Protein AF-A0A964VMB7-F1 (afdb_monomer)

Secondary structure (DSSP, 8-state):
--EEEEEETTEEEEE-SSEEEEEEEEEETTEEEEEEEEEEETT--GGGGG-GGGEEEEEEHHHHHHHHHHTGGGS-HHHHHHHHHHH-SSHHHHHHHHHHHHHHHTTPPPTT---

Radius of gyration: 13.5 Å; Cα contacts (8 Å, |Δi|>4): 182; chains: 1; bounding box: 32×28×37 Å

Sequence (115 aa):
MATVKRQTPHQSIISFSDFDIRLFVKYQNGLANKIRVWKLHKDSSFLQMFNTKNLIWAIYNQDAKYLHGWFFKEGDFSQVLTKKIANCSSFEELQQQLIELENIIRGELPNNLEV

Solvent-accessible surface area (backbone atoms only — not comparable to full-atom values): 6445 Å² total; per-residue (Å²): 120,36,43,77,79,41,79,52,87,42,40,36,34,34,37,50,99,76,33,27,38,40,40,36,39,42,69,55,95,91,34,39,31,34,37,40,34,30,54,38,57,63,89,58,59,77,72,59,71,74,41,67,89,26,53,78,47,71,44,51,49,68,53,22,33,51,51,40,60,74,40,52,87,77,46,61,56,55,58,46,53,49,50,59,56,35,70,28,79,47,71,66,51,40,51,52,53,53,49,43,54,50,36,45,64,74,69,43,81,56,94,79,68,86,128

Structure (mmCIF, N/CA/C/O backbone):
data_AF-A0A964VMB7-F1
#
_entry.id   AF-A0A964VMB7-F1
#
loop_
_atom_site.group_PDB
_atom_site.id
_atom_site.type_symbol
_atom_site.label_atom_id
_atom_site.label_alt_id
_atom_site.label_comp_id
_atom_site.label_asym_id
_atom_site.label_entity_id
_atom_site.label_seq_id
_atom_site.pdbx_PDB_ins_code
_atom_site.Cartn_x
_atom_site.Cartn_y
_atom_site.Cartn_z
_atom_site.occupancy
_atom_site.B_iso_or_equiv
_atom_site.auth_seq_id
_atom_site.auth_comp_id
_atom_site.auth_asym_id
_atom_site.auth_atom_id
_atom_site.pdbx_PDB_model_num
ATOM 1 N N . MET A 1 1 ? 10.240 11.819 -8.473 1.00 72.31 1 MET A N 1
ATOM 2 C CA . MET A 1 1 ? 8.952 11.981 -7.771 1.00 72.31 1 MET A CA 1
ATOM 3 C C . MET A 1 1 ? 7.918 11.119 -8.473 1.00 72.31 1 MET A C 1
ATOM 5 O O . MET A 1 1 ? 7.840 11.191 -9.699 1.00 72.31 1 MET A O 1
ATOM 9 N N . ALA A 1 2 ? 7.215 10.251 -7.746 1.00 88.25 2 ALA A N 1
ATOM 10 C CA . ALA A 1 2 ? 6.220 9.371 -8.350 1.00 88.25 2 ALA A CA 1
ATOM 11 C C . ALA A 1 2 ? 4.954 10.151 -8.743 1.00 88.25 2 ALA A C 1
ATOM 13 O O . ALA A 1 2 ? 4.660 11.213 -8.199 1.00 88.25 2 ALA A O 1
ATOM 14 N N . THR A 1 3 ? 4.193 9.637 -9.709 1.00 92.44 3 THR A N 1
ATOM 15 C CA . THR A 1 3 ? 2.936 10.252 -10.165 1.00 92.44 3 THR A CA 1
ATOM 16 C C . THR A 1 3 ? 1.763 9.319 -9.908 1.00 92.44 3 THR A C 1
ATOM 18 O O . THR A 1 3 ? 1.789 8.151 -10.295 1.00 92.44 3 THR A O 1
ATOM 21 N N . VAL A 1 4 ? 0.694 9.827 -9.297 1.00 94.00 4 VAL A N 1
ATOM 22 C CA . VAL A 1 4 ? -0.548 9.065 -9.117 1.00 94.00 4 VAL A CA 1
ATOM 23 C C . VAL A 1 4 ? -1.314 9.051 -10.444 1.00 94.00 4 VAL A C 1
ATOM 25 O O . VAL A 1 4 ? -1.922 10.043 -10.830 1.00 94.00 4 VAL A O 1
ATOM 28 N N . LYS A 1 5 ? -1.277 7.922 -11.162 1.00 90.31 5 LYS A N 1
ATOM 29 C CA . LYS A 1 5 ? -1.974 7.732 -12.451 1.00 90.31 5 LYS A CA 1
ATOM 30 C C . LYS A 1 5 ? -3.483 7.565 -12.271 1.00 90.31 5 LYS A C 1
ATOM 32 O O . LYS A 1 5 ? -4.267 7.963 -13.127 1.00 90.31 5 LYS A O 1
ATOM 37 N N . ARG A 1 6 ? -3.894 6.899 -11.191 1.00 87.56 6 ARG A N 1
ATOM 38 C CA . ARG A 1 6 ? -5.301 6.623 -10.886 1.00 87.56 6 ARG A CA 1
ATOM 39 C C . ARG A 1 6 ? -5.491 6.532 -9.388 1.00 87.56 6 ARG A C 1
ATOM 41 O O . ARG A 1 6 ? -4.694 5.882 -8.719 1.00 87.56 6 ARG A O 1
ATOM 48 N N . GLN A 1 7 ? -6.592 7.092 -8.909 1.00 90.44 7 GLN A N 1
ATOM 49 C CA . GLN A 1 7 ? -7.007 6.987 -7.523 1.00 90.44 7 GLN A CA 1
ATOM 50 C C . GLN A 1 7 ? -8.518 6.784 -7.448 1.00 90.44 7 GLN A C 1
ATOM 52 O O . GLN A 1 7 ? -9.295 7.498 -8.076 1.00 90.44 7 GLN A O 1
ATOM 57 N N . THR A 1 8 ? -8.918 5.769 -6.700 1.00 89.31 8 THR A N 1
ATOM 58 C CA . THR A 1 8 ? -10.301 5.441 -6.350 1.00 89.31 8 THR A CA 1
ATOM 59 C C . THR A 1 8 ? -10.334 5.116 -4.856 1.00 89.31 8 THR A C 1
ATOM 61 O O . THR A 1 8 ? -9.274 4.841 -4.292 1.00 89.31 8 THR A O 1
ATOM 64 N N . PRO A 1 9 ? -11.511 5.053 -4.212 1.00 85.75 9 PRO A N 1
ATOM 65 C CA . PRO A 1 9 ? -11.594 4.723 -2.787 1.00 85.75 9 PRO A CA 1
ATOM 66 C C . PRO A 1 9 ? -10.965 3.376 -2.398 1.00 85.75 9 PRO A C 1
ATOM 68 O O . PRO A 1 9 ? -10.660 3.152 -1.235 1.00 85.75 9 PRO A O 1
ATOM 71 N N . HIS A 1 10 ? -10.790 2.450 -3.348 1.00 90.19 10 HIS A N 1
ATOM 72 C CA . HIS A 1 10 ? -10.290 1.098 -3.072 1.00 90.19 10 HIS A CA 1
ATOM 73 C C . HIS A 1 10 ? -8.976 0.766 -3.762 1.00 90.19 10 HIS A C 1
ATOM 75 O O . HIS A 1 10 ? -8.402 -0.291 -3.510 1.00 90.19 10 HIS A O 1
ATOM 81 N N . GLN A 1 11 ? -8.515 1.613 -4.674 1.00 93.50 11 GLN A N 1
ATOM 82 C CA . GLN A 1 11 ? -7.376 1.297 -5.517 1.00 93.50 11 GLN A CA 1
ATOM 83 C C . GLN A 1 11 ? -6.659 2.557 -5.968 1.00 93.50 11 GLN A C 1
ATOM 85 O O . GLN A 1 11 ? -7.298 3.485 -6.470 1.00 93.50 11 GLN A O 1
ATOM 90 N N . SER A 1 12 ? -5.331 2.494 -5.939 1.00 94.75 12 SER A N 1
ATOM 91 C CA . SER A 1 12 ? -4.459 3.499 -6.534 1.00 94.75 12 SER A CA 1
ATOM 92 C C . SER A 1 12 ? -3.394 2.864 -7.422 1.00 94.75 12 SER A C 1
ATOM 94 O O . SER A 1 12 ? -2.927 1.751 -7.168 1.00 94.75 12 SER A O 1
ATOM 96 N N . ILE A 1 13 ? -3.021 3.580 -8.481 1.00 94.69 13 ILE A N 1
ATOM 97 C CA . ILE A 1 13 ? -1.891 3.259 -9.356 1.00 94.69 13 ILE A CA 1
ATOM 98 C C . ILE A 1 13 ? -0.908 4.420 -9.266 1.00 94.69 13 ILE A C 1
ATOM 100 O O . ILE A 1 13 ? -1.251 5.552 -9.610 1.00 94.69 13 ILE A O 1
ATOM 104 N N . ILE A 1 14 ? 0.302 4.127 -8.810 1.00 95.19 14 ILE A N 1
ATOM 105 C CA . ILE A 1 14 ? 1.360 5.097 -8.538 1.00 95.19 14 ILE A CA 1
ATOM 106 C C . ILE A 1 14 ? 2.544 4.723 -9.420 1.00 95.19 14 ILE A C 1
ATOM 108 O O . ILE A 1 14 ? 3.012 3.591 -9.374 1.00 95.19 14 ILE A O 1
ATOM 112 N N . SER A 1 15 ? 2.998 5.644 -10.259 1.00 94.19 15 SER A N 1
ATOM 113 C CA 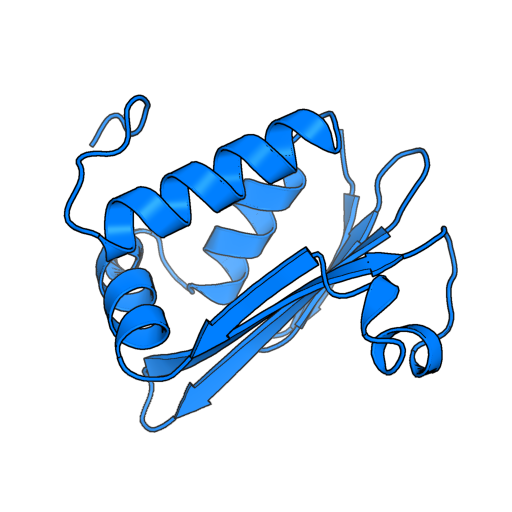. SER A 1 15 ? 4.027 5.383 -11.260 1.00 94.19 15 SER A CA 1
ATOM 114 C C . SER A 1 15 ? 5.354 5.999 -10.855 1.00 94.19 15 SER A C 1
ATOM 116 O O . SER A 1 15 ? 5.431 7.204 -10.616 1.00 94.19 15 SER A O 1
ATOM 118 N N . PHE A 1 16 ? 6.383 5.163 -10.797 1.00 93.25 16 PHE A N 1
ATOM 119 C CA . PHE A 1 16 ? 7.777 5.543 -10.601 1.00 93.25 16 PHE A CA 1
ATOM 120 C C . PHE A 1 16 ? 8.492 5.572 -11.961 1.00 93.25 16 PHE A C 1
ATOM 122 O O . PHE A 1 16 ? 7.899 5.309 -13.012 1.00 93.25 16 PHE A O 1
ATOM 129 N N . SER A 1 17 ? 9.773 5.936 -11.985 1.00 90.50 17 SER A N 1
ATOM 130 C CA . SER A 1 17 ? 10.564 5.994 -13.223 1.00 90.50 17 SER A CA 1
ATOM 131 C C . SER A 1 17 ? 10.762 4.621 -13.876 1.00 90.50 17 SER A C 1
ATOM 133 O O . SER A 1 17 ? 10.838 4.547 -15.102 1.00 90.50 17 SER A O 1
ATOM 135 N N . ASP A 1 18 ? 10.770 3.544 -13.099 1.00 90.75 18 ASP A N 1
ATOM 136 C CA . ASP A 1 18 ? 11.163 2.189 -13.503 1.00 90.75 18 ASP A CA 1
ATOM 137 C C . ASP A 1 18 ? 10.119 1.103 -13.166 1.00 90.75 18 ASP A C 1
ATOM 139 O O . ASP A 1 18 ? 10.123 0.028 -13.769 1.00 90.75 18 ASP A O 1
ATOM 143 N N . PHE A 1 19 ? 9.174 1.379 -12.266 1.00 92.62 19 PHE A N 1
ATOM 144 C CA . PHE A 1 19 ? 8.076 0.470 -11.918 1.00 92.62 19 PHE A CA 1
ATOM 145 C C . PHE A 1 19 ? 6.771 1.217 -11.633 1.00 92.62 19 PHE A C 1
ATOM 147 O O . PHE A 1 19 ? 6.744 2.431 -11.458 1.00 92.62 19 PHE A O 1
ATOM 154 N N . ASP A 1 20 ? 5.679 0.463 -11.553 1.00 94.06 20 ASP A N 1
ATOM 155 C CA . ASP A 1 20 ? 4.396 0.938 -11.053 1.00 94.06 20 ASP A CA 1
ATOM 156 C C . ASP A 1 20 ? 4.064 0.213 -9.740 1.00 94.06 20 ASP A C 1
ATOM 158 O O . ASP A 1 20 ? 4.274 -0.995 -9.598 1.00 94.06 20 ASP A O 1
ATOM 162 N N . ILE A 1 21 ? 3.502 0.948 -8.786 1.00 95.69 21 ILE A N 1
ATOM 163 C CA . ILE A 1 21 ? 2.906 0.411 -7.569 1.00 95.69 21 ILE A CA 1
ATOM 164 C C . ILE A 1 21 ? 1.396 0.406 -7.717 1.00 95.69 21 ILE A C 1
ATOM 166 O O . ILE A 1 21 ? 0.772 1.402 -8.091 1.00 95.69 21 ILE A O 1
ATOM 170 N N . ARG A 1 22 ? 0.790 -0.728 -7.380 1.00 95.00 22 ARG A N 1
ATOM 171 C CA . ARG A 1 22 ? -0.659 -0.826 -7.227 1.00 95.00 22 ARG A CA 1
ATOM 172 C C . ARG A 1 22 ? -0.983 -1.018 -5.764 1.00 95.00 22 ARG A C 1
ATOM 174 O O . ARG A 1 22 ? -0.552 -1.997 -5.169 1.00 95.00 22 ARG A O 1
ATOM 181 N N . LEU A 1 23 ? -1.755 -0.094 -5.214 1.00 95.69 23 LEU A N 1
ATOM 182 C CA . LEU A 1 23 ? -2.305 -0.172 -3.869 1.00 95.69 23 LEU A CA 1
ATOM 183 C C . LEU A 1 23 ? -3.769 -0.586 -3.976 1.00 95.69 23 LEU A C 1
ATOM 185 O O . LEU A 1 23 ? -4.506 -0.044 -4.798 1.00 95.69 23 LEU A O 1
ATOM 189 N N . PHE A 1 24 ? -4.194 -1.520 -3.135 1.00 95.31 24 PHE A N 1
ATOM 190 C CA . PHE A 1 24 ? -5.592 -1.893 -2.973 1.00 95.31 24 PHE A CA 1
ATOM 191 C C . PHE A 1 24 ? -5.975 -1.866 -1.498 1.00 95.31 24 PHE A C 1
ATOM 193 O O . PHE A 1 24 ? -5.296 -2.485 -0.680 1.00 95.31 24 PHE A O 1
ATOM 200 N N . VAL A 1 25 ? -7.085 -1.203 -1.180 1.00 95.69 25 VAL A N 1
ATOM 201 C CA . VAL A 1 25 ? -7.661 -1.110 0.164 1.00 95.69 25 VAL A CA 1
ATOM 202 C C . VAL A 1 25 ? -9.117 -1.564 0.100 1.00 95.69 25 VAL A C 1
ATOM 204 O O . VAL A 1 25 ? -9.964 -0.927 -0.523 1.00 95.69 25 VAL A O 1
ATOM 207 N N . LYS A 1 26 ? -9.427 -2.683 0.754 1.00 95.56 26 LYS A N 1
ATOM 208 C CA . LYS A 1 26 ? -10.799 -3.170 0.913 1.00 95.56 26 LYS A CA 1
ATOM 209 C C . LYS A 1 26 ? -11.344 -2.735 2.259 1.00 95.56 26 LYS A C 1
ATOM 211 O O . LYS A 1 26 ? -10.711 -2.988 3.285 1.00 95.56 26 LYS A O 1
ATOM 216 N N . TYR A 1 27 ? -12.563 -2.216 2.248 1.00 93.81 27 TYR A N 1
ATOM 217 C CA . TYR A 1 27 ? -13.290 -1.843 3.451 1.00 93.81 27 TYR A CA 1
ATOM 218 C C . TYR A 1 27 ? -14.361 -2.884 3.786 1.00 93.81 27 TYR A C 1
ATOM 220 O O . TYR A 1 27 ? -14.937 -3.520 2.901 1.00 93.81 27 TYR A O 1
ATOM 228 N N . GLN A 1 28 ? -14.620 -3.060 5.075 1.00 93.50 28 GLN A N 1
ATOM 229 C CA . GLN A 1 28 ? -15.725 -3.833 5.624 1.00 93.50 28 GLN A CA 1
ATOM 230 C C . GLN A 1 28 ? -16.263 -3.075 6.839 1.00 93.50 28 GLN A C 1
ATOM 232 O O . GLN A 1 28 ? -15.503 -2.761 7.753 1.00 93.50 28 GLN A O 1
ATOM 237 N N . ASN A 1 29 ? -17.565 -2.780 6.847 1.00 91.31 29 ASN A N 1
ATOM 238 C CA . ASN A 1 29 ? -18.226 -1.994 7.898 1.00 91.31 29 ASN A CA 1
ATOM 239 C C . ASN A 1 29 ? -17.538 -0.636 8.152 1.00 91.31 29 ASN A C 1
ATOM 241 O O . ASN A 1 29 ? -17.305 -0.257 9.294 1.00 91.31 29 ASN A O 1
ATOM 245 N N . GLY A 1 30 ? -17.144 0.063 7.081 1.00 89.31 30 GLY A N 1
ATOM 246 C CA . GLY A 1 30 ? -16.492 1.377 7.165 1.00 89.31 30 GLY A CA 1
ATOM 247 C C . GLY A 1 30 ? -15.012 1.360 7.567 1.00 89.31 30 GLY A C 1
ATOM 248 O O . GLY A 1 30 ? -14.365 2.398 7.508 1.00 89.31 30 GLY A O 1
ATOM 249 N N . LEU A 1 31 ? -14.438 0.203 7.911 1.00 92.56 31 LEU A N 1
ATOM 250 C CA . LEU A 1 31 ? -13.022 0.076 8.267 1.00 92.56 31 LEU A CA 1
ATOM 251 C C . LEU A 1 31 ? -12.244 -0.716 7.217 1.00 92.56 31 LEU A C 1
ATOM 253 O O . LEU A 1 31 ? -12.773 -1.670 6.647 1.00 92.56 31 LEU A O 1
ATOM 257 N N . ALA A 1 32 ? -10.977 -0.369 6.981 1.00 93.94 32 ALA A N 1
ATOM 258 C CA . ALA A 1 32 ? -10.105 -1.188 6.153 1.00 93.94 32 ALA A CA 1
ATOM 259 C C . ALA A 1 32 ? -9.958 -2.584 6.774 1.00 93.94 32 ALA A C 1
ATOM 261 O O . ALA A 1 32 ? -9.645 -2.731 7.950 1.00 93.94 32 ALA A O 1
ATOM 262 N N . ASN A 1 33 ? -10.205 -3.616 5.976 1.00 96.25 33 ASN A N 1
ATOM 263 C CA . ASN A 1 33 ? -10.031 -5.015 6.361 1.00 96.25 33 ASN A CA 1
ATOM 264 C C . ASN A 1 33 ? -8.860 -5.653 5.604 1.00 96.25 33 ASN A C 1
ATOM 266 O O . ASN A 1 33 ? -8.260 -6.606 6.080 1.00 96.25 33 ASN A O 1
ATOM 270 N N . LYS A 1 34 ? -8.510 -5.161 4.417 1.00 97.06 34 LYS A N 1
ATOM 271 C CA . LYS A 1 34 ? -7.450 -5.76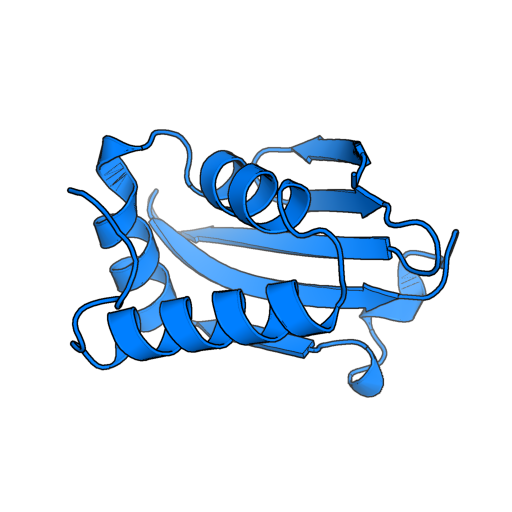7 3.609 1.00 97.06 34 LYS A CA 1
ATOM 272 C C . LYS A 1 34 ? -6.705 -4.687 2.857 1.00 97.06 34 LYS A C 1
ATOM 274 O O . LYS A 1 34 ? -7.331 -3.905 2.147 1.00 97.06 34 LYS A O 1
ATOM 279 N N . ILE A 1 35 ? -5.385 -4.703 2.969 1.00 96.62 35 ILE A N 1
ATOM 280 C CA . ILE A 1 35 ? -4.493 -3.826 2.219 1.00 96.62 35 ILE A CA 1
ATOM 281 C C . ILE A 1 35 ? -3.509 -4.697 1.464 1.00 96.62 35 ILE A C 1
ATOM 283 O O . ILE A 1 35 ? -3.014 -5.688 1.999 1.00 96.62 35 ILE A O 1
ATOM 287 N N . ARG A 1 36 ? -3.265 -4.371 0.200 1.00 96.44 36 ARG A N 1
ATOM 288 C CA . ARG A 1 36 ? -2.315 -5.092 -0.644 1.00 96.44 36 ARG A CA 1
ATOM 289 C C . ARG A 1 36 ? -1.562 -4.110 -1.522 1.00 96.44 36 ARG A C 1
ATOM 291 O O . ARG A 1 36 ? -2.172 -3.213 -2.104 1.00 96.44 36 ARG A O 1
ATOM 298 N N . VAL A 1 37 ? -0.259 -4.318 -1.634 1.00 96.69 37 VAL A N 1
ATOM 299 C CA . VAL A 1 37 ? 0.646 -3.506 -2.439 1.00 96.69 37 VAL A CA 1
ATOM 300 C C . VAL A 1 37 ? 1.429 -4.426 -3.363 1.00 96.69 37 VAL A C 1
ATOM 302 O O . VAL A 1 37 ? 2.026 -5.412 -2.926 1.00 96.69 37 VAL A O 1
ATOM 305 N N . TRP A 1 38 ? 1.419 -4.104 -4.651 1.00 96.12 38 TRP A N 1
ATOM 306 C CA . TRP A 1 38 ? 2.176 -4.823 -5.668 1.00 96.12 38 TRP A CA 1
ATOM 307 C C . TRP A 1 38 ? 3.180 -3.903 -6.339 1.00 96.12 38 TRP A C 1
ATOM 309 O O . TRP A 1 38 ? 2.834 -2.766 -6.660 1.00 96.12 38 TRP A O 1
ATOM 319 N N . LYS A 1 39 ? 4.365 -4.440 -6.635 1.00 95.50 39 LYS A N 1
ATOM 320 C CA . LYS A 1 39 ? 5.335 -3.850 -7.558 1.00 95.50 39 LYS A CA 1
ATOM 321 C C . LYS A 1 39 ? 5.202 -4.526 -8.910 1.00 95.50 39 LYS A C 1
ATOM 323 O O . LYS A 1 39 ? 5.288 -5.745 -9.012 1.00 95.50 39 LYS A O 1
ATOM 328 N N . LEU A 1 40 ? 4.993 -3.731 -9.946 1.00 93.56 40 LEU A N 1
ATOM 329 C CA . LEU A 1 40 ? 4.841 -4.199 -11.315 1.00 93.56 40 LEU A CA 1
ATOM 330 C C . LEU A 1 40 ? 5.814 -3.463 -12.226 1.00 93.56 40 LEU A C 1
ATOM 332 O O . LEU A 1 40 ? 6.194 -2.328 -11.952 1.00 93.56 40 LEU A O 1
ATOM 336 N N . HIS A 1 41 ? 6.179 -4.083 -13.345 1.00 89.88 41 HIS A N 1
ATOM 337 C CA . HIS A 1 41 ? 6.852 -3.349 -14.411 1.00 89.88 41 HIS A CA 1
ATOM 338 C C . HIS A 1 41 ? 5.940 -2.237 -14.939 1.00 89.88 41 HIS A C 1
ATOM 340 O O . HIS A 1 41 ? 4.709 -2.320 -14.822 1.00 89.88 41 HIS A O 1
ATOM 346 N N . LYS A 1 42 ? 6.531 -1.208 -15.545 1.00 83.81 42 LYS A N 1
ATOM 347 C CA . LYS A 1 42 ? 5.746 -0.171 -16.213 1.00 83.81 42 LYS A CA 1
ATOM 348 C C . LYS A 1 42 ? 4.762 -0.772 -17.208 1.00 83.81 42 LYS A C 1
ATOM 350 O O . LYS A 1 42 ? 5.067 -1.749 -17.887 1.00 83.81 42 LYS A O 1
ATOM 355 N N . ASP A 1 43 ? 3.564 -0.196 -17.221 1.00 74.81 43 ASP A N 1
ATOM 356 C CA . ASP A 1 43 ? 2.488 -0.530 -18.158 1.00 74.81 43 ASP A CA 1
ATOM 357 C C . ASP A 1 43 ? 2.044 -2.002 -18.105 1.00 74.81 43 ASP A C 1
ATOM 359 O O . ASP A 1 43 ? 1.383 -2.522 -19.005 1.00 74.81 43 ASP A O 1
ATOM 363 N N . SER A 1 44 ? 2.348 -2.677 -16.993 1.00 79.31 44 SER A N 1
ATOM 364 C CA . SER A 1 44 ? 1.887 -4.036 -16.737 1.00 79.31 44 SER A CA 1
ATOM 365 C C . SER A 1 44 ? 0.366 -4.099 -16.728 1.00 79.31 44 SER A C 1
ATOM 367 O O . SER A 1 44 ? -0.318 -3.272 -16.112 1.00 79.31 44 SER A O 1
ATOM 369 N N . SER A 1 45 ? -0.176 -5.138 -17.360 1.00 80.00 45 SER A N 1
ATOM 370 C CA . SER A 1 45 ? -1.613 -5.393 -17.369 1.00 80.00 45 SER A CA 1
ATOM 371 C C . SER A 1 45 ? -2.134 -5.723 -15.965 1.00 80.00 45 SER A C 1
ATOM 373 O O . SER A 1 45 ? -1.393 -6.124 -15.065 1.00 80.00 45 SER A O 1
ATOM 375 N N . PHE A 1 46 ? -3.448 -5.583 -15.768 1.00 74.56 46 PHE A N 1
ATOM 376 C CA . PHE A 1 46 ? -4.102 -5.970 -14.514 1.00 74.56 46 PHE A CA 1
ATOM 377 C C . PHE A 1 46 ? -3.834 -7.432 -14.127 1.00 74.56 46 PHE A C 1
ATOM 379 O O . PHE A 1 46 ? -3.684 -7.731 -12.945 1.00 74.56 46 PHE A O 1
ATOM 386 N N . LEU A 1 47 ? -3.692 -8.325 -15.111 1.00 80.56 47 LEU A N 1
ATOM 387 C CA . LEU A 1 47 ? -3.481 -9.750 -14.867 1.00 80.56 47 LEU A CA 1
ATOM 388 C C . LEU A 1 47 ? -2.158 -10.045 -14.145 1.00 80.56 47 LEU A C 1
ATOM 390 O O . LEU A 1 47 ? -2.073 -11.013 -13.393 1.00 80.56 47 LEU A O 1
ATOM 394 N N . GLN A 1 48 ? -1.146 -9.186 -14.291 1.00 79.69 48 GLN A N 1
ATOM 395 C CA . GLN A 1 48 ? 0.124 -9.370 -13.588 1.00 79.69 48 GLN A CA 1
ATOM 396 C C . GLN A 1 48 ? 0.001 -9.235 -12.060 1.00 79.69 48 GLN A C 1
ATOM 398 O O . GLN A 1 48 ? 0.879 -9.705 -11.339 1.00 79.69 48 GLN A O 1
ATOM 403 N N . MET A 1 49 ? -1.095 -8.666 -11.543 1.00 79.00 49 MET A N 1
ATOM 404 C CA . MET A 1 49 ? -1.376 -8.630 -10.100 1.00 79.00 49 MET A CA 1
ATOM 405 C C . MET A 1 49 ? -1.695 -10.013 -9.511 1.00 79.00 49 MET A C 1
ATOM 407 O O . MET A 1 49 ? -1.569 -10.204 -8.300 1.00 79.00 49 MET A O 1
ATOM 411 N N . PHE A 1 50 ? -2.120 -10.978 -10.334 1.00 79.44 50 PHE A N 1
ATOM 412 C CA . PHE A 1 50 ? -2.396 -12.342 -9.872 1.00 79.44 50 PHE A CA 1
ATOM 413 C C . PHE A 1 50 ? -1.121 -13.156 -9.643 1.00 79.44 50 PHE A C 1
ATOM 415 O O . PHE A 1 50 ? -1.164 -14.173 -8.954 1.00 79.44 50 PHE A O 1
ATOM 422 N N . ASN A 1 51 ? 0.021 -12.695 -10.160 1.00 84.50 51 ASN A N 1
ATOM 423 C CA . ASN A 1 51 ? 1.307 -13.298 -9.855 1.00 84.50 51 ASN A CA 1
ATOM 424 C C . ASN A 1 51 ? 1.753 -12.879 -8.447 1.00 84.50 51 ASN A C 1
ATOM 426 O O . ASN A 1 51 ? 2.031 -11.706 -8.192 1.00 84.50 51 ASN A O 1
ATOM 430 N N . THR A 1 52 ? 1.843 -13.846 -7.534 1.00 80.88 52 THR A N 1
ATOM 431 C CA . THR A 1 52 ? 2.235 -13.615 -6.136 1.00 80.88 52 THR A CA 1
ATOM 432 C C . THR A 1 52 ? 3.640 -13.042 -5.997 1.00 80.88 52 THR A C 1
ATOM 434 O O . THR A 1 52 ? 3.882 -12.319 -5.040 1.00 80.88 52 THR A O 1
ATOM 437 N N . LYS A 1 53 ? 4.533 -13.261 -6.973 1.00 87.19 53 LYS A N 1
ATOM 438 C CA . LYS A 1 53 ? 5.885 -12.673 -6.987 1.00 87.19 53 LYS A CA 1
ATOM 439 C C . LYS A 1 53 ? 5.883 -11.143 -7.041 1.00 87.19 53 LYS A C 1
ATOM 441 O O . LYS A 1 53 ? 6.856 -10.519 -6.642 1.00 87.19 53 LYS A O 1
ATOM 446 N N . ASN A 1 54 ? 4.796 -10.551 -7.532 1.00 91.50 54 ASN A N 1
ATOM 447 C CA . ASN A 1 54 ? 4.644 -9.103 -7.633 1.00 91.50 54 ASN A CA 1
ATOM 448 C C . ASN A 1 54 ? 4.015 -8.488 -6.375 1.00 91.50 54 ASN A C 1
ATOM 450 O O . ASN A 1 54 ? 3.997 -7.266 -6.245 1.00 91.50 54 ASN A O 1
ATOM 454 N N . LEU A 1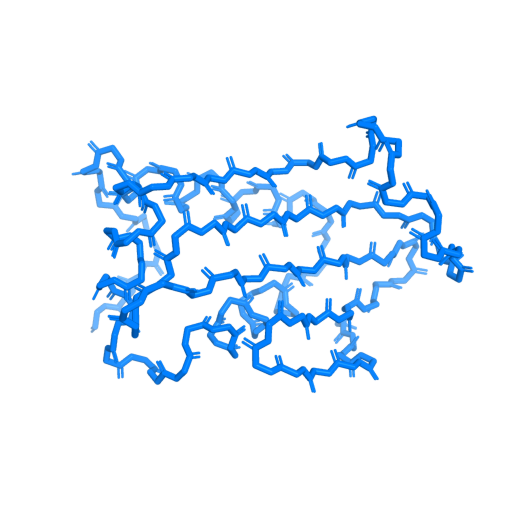 55 ? 3.449 -9.301 -5.474 1.00 94.38 55 LEU A N 1
ATOM 455 C CA . LEU A 1 55 ? 2.882 -8.830 -4.213 1.00 94.38 55 LEU A CA 1
ATOM 456 C C . LEU A 1 55 ? 4.025 -8.601 -3.225 1.00 94.38 55 LEU A C 1
ATOM 458 O O . LEU A 1 55 ? 4.659 -9.556 -2.790 1.00 94.38 55 LEU A O 1
ATOM 462 N N . ILE A 1 56 ? 4.267 -7.343 -2.872 1.00 95.75 56 ILE A N 1
ATOM 463 C CA . ILE A 1 56 ? 5.387 -6.964 -2.001 1.00 95.75 56 ILE A CA 1
ATOM 464 C C . ILE A 1 56 ? 4.958 -6.767 -0.550 1.00 95.75 56 ILE A C 1
ATOM 466 O O . ILE A 1 56 ? 5.783 -6.887 0.345 1.00 95.75 56 ILE A O 1
ATOM 470 N N . TRP A 1 57 ? 3.678 -6.468 -0.312 1.00 97.00 57 TRP A N 1
ATOM 471 C CA . TRP A 1 57 ? 3.161 -6.257 1.034 1.00 97.00 57 TRP A CA 1
ATOM 472 C C . TRP A 1 57 ? 1.657 -6.486 1.098 1.00 97.00 57 TRP A C 1
ATOM 474 O O . TRP A 1 57 ? 0.916 -6.146 0.166 1.00 97.00 57 TRP A O 1
ATOM 484 N N . ALA A 1 58 ? 1.194 -7.079 2.193 1.00 96.00 58 ALA A N 1
ATOM 485 C CA . ALA A 1 58 ? -0.223 -7.277 2.437 1.00 96.00 58 ALA A CA 1
ATOM 486 C C . ALA A 1 58 ? -0.520 -7.448 3.924 1.00 96.00 58 ALA A C 1
ATOM 488 O O . ALA A 1 58 ? 0.150 -8.221 4.600 1.00 96.00 58 ALA A O 1
ATOM 489 N N . ILE A 1 59 ? -1.595 -6.811 4.383 1.00 96.44 59 ILE A N 1
ATOM 490 C CA . ILE A 1 59 ? -2.126 -6.978 5.738 1.00 96.44 59 ILE A CA 1
ATOM 491 C C . ILE A 1 59 ? -3.633 -7.207 5.701 1.00 96.44 59 ILE A C 1
ATOM 493 O O . ILE A 1 59 ? -4.331 -6.785 4.767 1.00 96.44 59 ILE A O 1
ATOM 497 N N . TYR A 1 60 ? -4.142 -7.896 6.720 1.00 96.38 60 TYR A N 1
ATOM 498 C CA . TYR A 1 60 ? -5.513 -8.390 6.747 1.00 96.38 60 TYR A CA 1
ATOM 499 C C . TYR A 1 60 ? -6.164 -8.214 8.118 1.00 96.38 60 TYR A C 1
ATOM 501 O O . TYR A 1 60 ? -5.503 -8.174 9.148 1.00 96.38 60 TYR A O 1
ATOM 509 N N . ASN A 1 61 ? -7.493 -8.191 8.119 1.00 95.50 61 ASN A N 1
ATOM 510 C CA . ASN A 1 61 ? -8.353 -8.215 9.291 1.00 95.50 61 ASN A CA 1
ATOM 511 C C . ASN A 1 61 ? -7.979 -7.150 10.330 1.00 95.50 61 ASN A C 1
ATOM 513 O O . ASN A 1 61 ? -8.094 -5.958 10.051 1.00 95.50 61 ASN A O 1
ATOM 517 N N . GLN A 1 62 ? -7.615 -7.584 11.538 1.00 94.75 62 GLN A N 1
ATOM 518 C CA . GLN A 1 62 ? -7.428 -6.707 12.684 1.00 94.7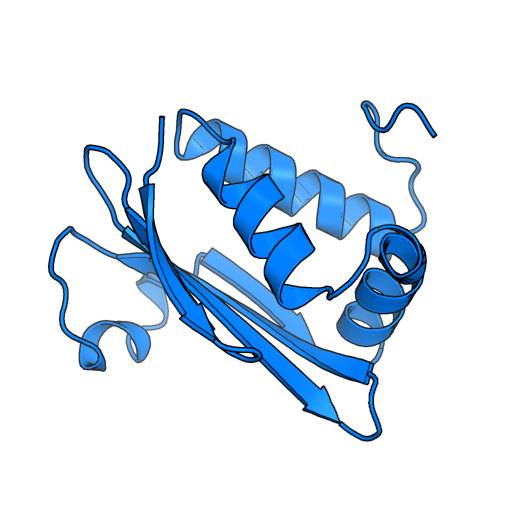5 62 GLN A CA 1
ATOM 519 C C . GLN A 1 62 ? -6.262 -5.740 12.474 1.00 94.75 62 GLN A C 1
ATOM 521 O O . GLN A 1 62 ? -6.415 -4.566 12.789 1.00 94.75 62 GLN A O 1
ATOM 526 N N . ASP A 1 63 ? -5.181 -6.186 11.839 1.00 95.50 63 ASP A N 1
ATOM 527 C CA . ASP A 1 63 ? -4.010 -5.353 11.550 1.00 95.50 63 ASP A CA 1
ATOM 528 C C . ASP A 1 63 ? -4.361 -4.220 10.582 1.00 95.50 63 ASP A C 1
ATOM 530 O O . ASP A 1 63 ? -4.007 -3.063 10.796 1.00 95.50 63 ASP A O 1
ATOM 534 N N . ALA A 1 64 ? -5.147 -4.527 9.544 1.00 95.44 64 ALA A N 1
ATOM 535 C CA . ALA A 1 64 ? -5.624 -3.521 8.597 1.00 95.44 64 ALA A CA 1
ATOM 536 C C . ALA A 1 64 ? -6.555 -2.497 9.263 1.00 95.44 64 ALA A C 1
ATOM 538 O O . ALA A 1 64 ? -6.470 -1.304 8.968 1.00 95.44 64 ALA A O 1
ATOM 539 N N . LYS A 1 65 ? -7.423 -2.950 10.177 1.00 95.12 65 LYS A N 1
ATOM 540 C CA . LYS A 1 65 ? -8.310 -2.066 10.948 1.00 95.12 65 LYS A CA 1
ATOM 541 C C . LYS A 1 65 ? -7.525 -1.192 11.916 1.00 95.12 65 LYS A C 1
ATOM 543 O O . LYS A 1 65 ? -7.839 -0.013 12.046 1.00 95.12 65 LYS A O 1
ATOM 548 N N . TYR A 1 66 ? -6.529 -1.770 12.580 1.00 94.25 66 TYR A N 1
ATOM 549 C CA . TYR A 1 66 ? -5.659 -1.069 13.51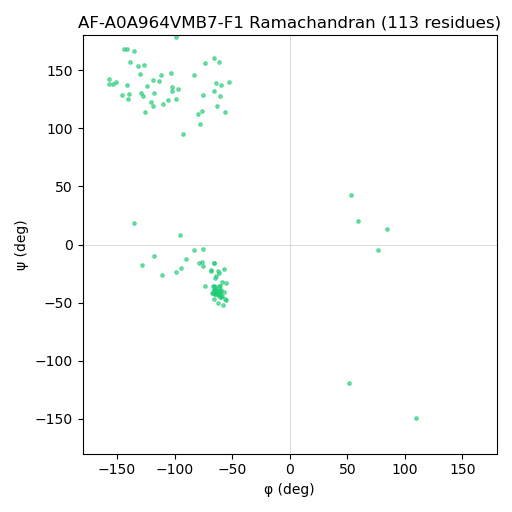2 1.00 94.25 66 TYR A CA 1
ATOM 550 C C . TYR A 1 66 ? -4.885 0.035 12.794 1.00 94.25 66 TYR A C 1
ATOM 552 O O . TYR A 1 66 ? -4.967 1.197 13.186 1.00 94.25 66 TYR A O 1
ATOM 560 N N . LEU A 1 67 ? -4.246 -0.302 11.670 1.00 93.88 67 LEU A N 1
ATOM 561 C CA . LEU A 1 67 ? -3.530 0.670 10.853 1.00 93.88 67 LEU A CA 1
ATOM 562 C C . LEU A 1 67 ? -4.467 1.768 10.331 1.00 93.88 67 LEU A C 1
ATOM 564 O O . LEU A 1 67 ? -4.128 2.944 10.385 1.00 93.88 67 LEU A O 1
ATOM 568 N N . HIS A 1 68 ? -5.677 1.416 9.890 1.00 93.75 68 HIS A N 1
ATOM 569 C CA . HIS A 1 68 ? -6.677 2.410 9.498 1.00 93.75 68 HIS A CA 1
ATOM 570 C C . HIS A 1 68 ? -7.030 3.368 10.644 1.00 93.75 68 HIS A C 1
ATOM 572 O O . HIS A 1 68 ? -7.099 4.576 10.431 1.00 93.75 68 HIS A O 1
ATOM 578 N N . GLY A 1 69 ? -7.223 2.843 11.857 1.00 92.50 69 GLY A N 1
ATOM 579 C CA . GLY A 1 69 ? -7.492 3.646 13.048 1.00 92.50 69 GLY A CA 1
ATOM 580 C C . GLY A 1 69 ? -6.356 4.614 13.376 1.00 92.50 69 GLY A C 1
ATOM 581 O O . GLY A 1 69 ? -6.626 5.771 13.695 1.00 92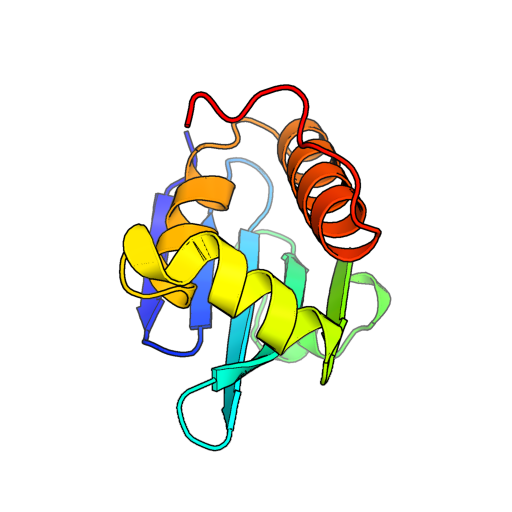.50 69 GLY A O 1
ATOM 582 N N . TRP A 1 70 ? -5.103 4.175 13.223 1.00 92.12 70 TRP A N 1
ATOM 583 C CA . TRP A 1 70 ? -3.917 5.011 13.435 1.00 92.12 70 TRP A CA 1
ATOM 584 C C . TRP A 1 70 ? -3.930 6.271 12.560 1.00 92.12 70 TRP A C 1
ATOM 586 O O . TRP A 1 70 ? -3.639 7.368 13.027 1.00 92.12 70 TRP A O 1
ATOM 596 N N . PHE A 1 71 ? -4.360 6.126 11.305 1.00 92.38 71 PHE A N 1
ATOM 597 C CA . PHE A 1 71 ? -4.394 7.203 10.314 1.00 92.38 71 PHE A CA 1
ATOM 598 C C . PHE A 1 71 ? -5.752 7.913 10.193 1.00 92.38 71 PHE A C 1
ATOM 600 O O . PHE A 1 71 ? -5.928 8.746 9.306 1.00 92.38 71 PHE A O 1
ATOM 607 N N . PHE A 1 72 ? -6.719 7.633 11.073 1.00 88.81 72 PHE A N 1
ATOM 608 C CA . PHE A 1 72 ? -8.093 8.142 10.945 1.00 88.81 72 PHE A CA 1
ATOM 609 C C . PHE A 1 72 ? -8.184 9.680 10.912 1.00 88.81 72 PHE A C 1
ATOM 611 O O . PHE A 1 72 ? -9.045 10.240 10.236 1.00 88.81 72 PHE A O 1
ATOM 618 N N . LYS A 1 73 ? -7.283 10.378 11.617 1.00 88.81 73 LYS A N 1
ATOM 619 C CA . LYS A 1 73 ? -7.240 11.852 11.645 1.00 88.81 73 LYS A CA 1
ATOM 620 C C . LYS A 1 73 ? -6.588 12.475 10.405 1.00 88.81 73 LYS A C 1
ATOM 622 O O . LYS A 1 73 ? -6.782 13.663 10.169 1.00 88.81 73 LYS A O 1
ATOM 627 N N . GLU A 1 74 ? -5.848 11.699 9.610 1.00 86.75 74 GLU A N 1
ATOM 628 C CA . GLU A 1 74 ? -5.169 12.177 8.393 1.00 86.75 74 GLU A CA 1
ATOM 629 C C . GLU A 1 74 ? -6.104 12.207 7.161 1.00 86.75 74 GLU A C 1
ATOM 631 O O . GLU A 1 74 ? -5.718 12.693 6.096 1.00 86.75 74 GLU A O 1
ATOM 636 N N . GLY A 1 75 ? -7.347 11.726 7.298 1.00 87.31 75 GLY A N 1
ATOM 637 C CA . GLY A 1 75 ? -8.380 11.750 6.259 1.00 87.31 75 GLY A CA 1
ATOM 638 C C . GLY A 1 75 ? -8.703 10.366 5.692 1.00 87.31 75 GLY A C 1
ATOM 639 O O . GLY A 1 75 ? -8.626 9.359 6.394 1.00 87.31 75 GLY A O 1
ATOM 640 N N . ASP A 1 76 ? -9.097 10.302 4.414 1.00 91.06 76 ASP A N 1
ATOM 641 C CA . ASP A 1 76 ? -9.389 9.019 3.764 1.00 91.06 76 ASP A CA 1
ATOM 642 C C . ASP A 1 76 ? -8.128 8.154 3.695 1.00 91.06 76 ASP A C 1
ATOM 644 O O . ASP A 1 76 ? -7.131 8.505 3.062 1.00 91.06 76 ASP A O 1
ATOM 648 N N . PHE A 1 77 ? -8.192 6.989 4.326 1.00 93.12 77 PHE A N 1
ATOM 649 C CA . PHE A 1 77 ? -7.037 6.125 4.514 1.00 93.12 77 PHE A CA 1
ATOM 650 C C . PHE A 1 77 ? -6.400 5.624 3.216 1.00 93.12 77 PHE A C 1
ATOM 652 O O . PHE A 1 77 ? -5.174 5.534 3.125 1.00 93.12 77 PHE A O 1
ATOM 659 N N . SER A 1 78 ? -7.201 5.342 2.183 1.00 94.00 78 SER A N 1
ATOM 660 C CA . SER A 1 78 ? -6.652 4.959 0.884 1.00 94.00 78 SER A CA 1
ATOM 661 C C . SER A 1 78 ? -5.883 6.126 0.270 1.00 94.00 78 SER A C 1
ATOM 663 O O . SER A 1 78 ? -4.795 5.923 -0.278 1.00 94.00 78 SER A O 1
ATOM 665 N N . GLN A 1 79 ? -6.384 7.356 0.415 1.00 93.75 79 GLN A N 1
ATOM 666 C CA . GLN A 1 79 ? -5.669 8.551 -0.026 1.00 93.75 79 GLN A CA 1
ATOM 667 C C . GLN A 1 79 ? -4.397 8.813 0.781 1.00 93.75 79 GLN A C 1
ATOM 669 O O . GLN A 1 79 ? -3.372 9.133 0.178 1.00 93.75 79 GLN A O 1
ATOM 674 N N . VAL A 1 80 ? -4.435 8.639 2.103 1.00 94.19 80 VAL A N 1
ATOM 675 C CA . VAL A 1 80 ? -3.269 8.789 2.987 1.00 94.19 80 VAL A CA 1
ATOM 676 C C . VAL A 1 80 ? -2.152 7.837 2.562 1.00 94.19 80 VAL A C 1
ATOM 678 O O . VAL A 1 80 ? -1.043 8.287 2.273 1.00 94.19 80 VAL A O 1
ATOM 681 N N . LEU A 1 81 ? -2.447 6.540 2.417 1.00 94.81 81 LEU A N 1
ATOM 682 C CA . LEU A 1 81 ? -1.460 5.558 1.956 1.00 94.81 81 LEU A CA 1
ATOM 683 C C . LEU A 1 81 ? -0.956 5.861 0.543 1.00 94.81 81 LEU 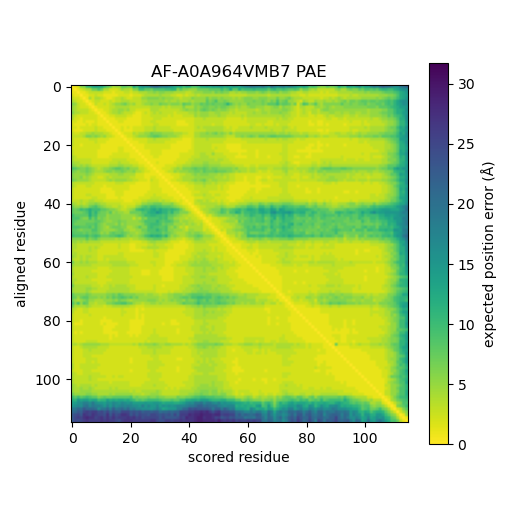A C 1
ATOM 685 O O . LEU A 1 81 ? 0.235 5.745 0.275 1.00 94.81 81 LEU A O 1
ATOM 689 N N . THR A 1 82 ? -1.841 6.293 -0.359 1.00 96.12 82 THR A N 1
ATOM 690 C CA . THR A 1 82 ? -1.448 6.675 -1.724 1.00 96.12 82 THR A CA 1
ATOM 691 C C . THR A 1 82 ? -0.431 7.812 -1.711 1.00 96.12 82 THR A C 1
ATOM 693 O O . THR A 1 82 ? 0.566 7.735 -2.423 1.00 96.12 82 THR A O 1
ATOM 696 N N . LYS A 1 83 ? -0.659 8.850 -0.895 1.00 94.56 83 LYS A N 1
ATOM 697 C CA . LYS A 1 83 ? 0.254 9.992 -0.754 1.00 94.56 83 LYS A CA 1
ATOM 698 C C . LYS A 1 83 ? 1.587 9.575 -0.143 1.00 94.56 83 LYS A C 1
ATOM 700 O O . LYS A 1 83 ? 2.624 9.929 -0.689 1.00 94.56 83 LYS A O 1
ATOM 705 N N . LYS A 1 84 ? 1.559 8.794 0.943 1.00 94.31 84 LYS A N 1
ATOM 706 C CA . LYS A 1 84 ? 2.769 8.290 1.608 1.00 94.31 84 LYS A CA 1
ATOM 707 C C . LYS A 1 84 ? 3.655 7.508 0.629 1.00 94.31 84 LYS A C 1
ATOM 709 O O . LYS A 1 84 ? 4.824 7.850 0.498 1.00 94.31 84 LYS A O 1
ATOM 714 N N . ILE A 1 85 ? 3.068 6.595 -0.152 1.00 95.38 85 ILE A N 1
ATOM 715 C CA . ILE A 1 85 ? 3.785 5.832 -1.188 1.00 95.38 85 ILE A CA 1
ATOM 716 C C . ILE A 1 85 ? 4.274 6.738 -2.327 1.00 95.38 85 ILE A C 1
ATOM 718 O O . ILE A 1 85 ? 5.377 6.556 -2.829 1.00 95.38 85 ILE A O 1
ATOM 722 N N . ALA A 1 86 ? 3.463 7.701 -2.778 1.00 95.25 86 ALA A N 1
ATOM 723 C CA . ALA A 1 86 ? 3.840 8.596 -3.874 1.00 95.25 86 ALA A CA 1
ATOM 724 C C . ALA A 1 86 ? 4.972 9.572 -3.504 1.00 95.25 86 ALA A C 1
ATOM 726 O O . ALA A 1 86 ? 5.673 10.056 -4.395 1.00 95.25 86 ALA A O 1
ATOM 727 N N . ASN A 1 87 ? 5.151 9.846 -2.209 1.00 94.75 87 ASN A N 1
ATOM 728 C CA . ASN A 1 87 ? 6.253 10.655 -1.698 1.00 94.75 87 ASN A CA 1
ATOM 729 C C . ASN A 1 87 ? 7.589 9.903 -1.695 1.00 94.75 87 ASN A C 1
ATOM 731 O O . ASN A 1 87 ? 8.628 10.558 -1.688 1.00 94.75 87 ASN A O 1
ATOM 735 N N . CYS A 1 88 ? 7.580 8.567 -1.766 1.00 93.81 88 CYS A N 1
ATOM 736 C CA . CYS A 1 88 ? 8.811 7.803 -1.906 1.00 93.81 88 CYS A CA 1
ATOM 737 C C . CYS A 1 88 ? 9.503 8.127 -3.238 1.00 93.81 88 CYS A C 1
ATOM 739 O O . CYS A 1 88 ? 8.880 8.223 -4.301 1.00 93.81 88 CYS A O 1
ATOM 741 N N . SER A 1 89 ? 10.823 8.257 -3.193 1.00 90.81 89 SER A N 1
ATOM 742 C CA . SER A 1 89 ? 11.677 8.519 -4.351 1.00 90.81 89 SER A CA 1
ATOM 743 C C . SER A 1 89 ? 12.252 7.243 -4.961 1.00 90.81 89 SER A C 1
ATOM 745 O O . SER A 1 89 ? 12.640 7.250 -6.130 1.00 90.81 89 SER A O 1
ATOM 747 N N . SER A 1 90 ? 12.288 6.146 -4.201 1.00 92.31 90 SER A N 1
ATOM 748 C CA . SER A 1 90 ? 12.832 4.857 -4.630 1.00 92.31 90 SER A CA 1
ATOM 749 C C . SER A 1 90 ? 12.006 3.678 -4.112 1.00 92.31 90 SER A C 1
ATOM 751 O O . SER A 1 90 ? 11.144 3.818 -3.242 1.00 92.31 90 SER A O 1
ATOM 753 N N . PHE A 1 91 ? 12.282 2.485 -4.649 1.00 93.00 91 PHE A N 1
ATOM 754 C CA . PHE A 1 91 ? 11.693 1.256 -4.119 1.00 93.00 91 PHE A CA 1
ATOM 755 C C . PHE A 1 91 ? 12.181 0.944 -2.699 1.00 93.00 91 PHE A C 1
ATOM 757 O O . PHE A 1 91 ? 11.401 0.464 -1.885 1.00 93.00 91 PHE A O 1
ATOM 764 N N . GLU A 1 92 ? 13.443 1.245 -2.396 1.00 94.56 92 GLU A N 1
ATOM 765 C CA . GLU A 1 92 ? 14.024 1.039 -1.068 1.00 94.56 92 GLU A CA 1
ATOM 766 C C . GLU A 1 92 ? 13.314 1.892 -0.009 1.00 94.56 92 GLU A C 1
ATOM 768 O O . GLU A 1 92 ? 12.947 1.387 1.049 1.00 94.56 92 GLU A O 1
ATOM 773 N N . GLU A 1 93 ? 13.022 3.157 -0.323 1.00 94.81 93 GLU A N 1
ATOM 774 C CA . GLU A 1 93 ? 12.274 4.049 0.568 1.00 94.81 93 GLU A CA 1
ATOM 775 C C . GLU A 1 93 ? 10.841 3.552 0.796 1.00 94.81 93 GLU A C 1
ATOM 777 O O . GLU A 1 93 ? 10.347 3.560 1.922 1.00 94.81 93 GLU A O 1
ATOM 782 N N . LEU A 1 94 ? 10.193 3.029 -0.252 1.00 95.06 94 LEU A N 1
ATOM 783 C CA 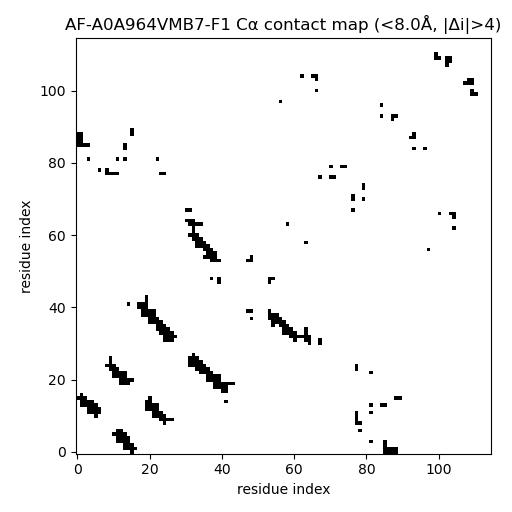. LEU A 1 94 ? 8.896 2.373 -0.110 1.00 95.06 94 LEU A CA 1
ATOM 784 C C . LEU A 1 94 ? 8.983 1.142 0.801 1.00 95.06 94 LEU A C 1
ATOM 786 O O . LEU A 1 94 ? 8.107 0.944 1.636 1.00 95.06 94 LEU A O 1
ATOM 790 N N . GLN A 1 95 ? 10.016 0.308 0.667 1.00 95.19 95 GLN A N 1
ATOM 791 C CA . GLN A 1 95 ? 10.195 -0.846 1.552 1.00 95.19 95 GLN A CA 1
ATOM 792 C C . GLN A 1 95 ? 10.353 -0.412 3.010 1.00 95.19 95 GLN A C 1
ATOM 794 O O . GLN A 1 95 ? 9.695 -0.990 3.871 1.00 95.19 95 GLN A O 1
ATOM 799 N N . GLN A 1 96 ? 11.147 0.627 3.280 1.00 94.75 96 GLN A N 1
ATOM 800 C CA . GLN A 1 96 ? 11.287 1.176 4.630 1.00 94.75 96 GLN A CA 1
ATOM 801 C C . GLN A 1 96 ? 9.957 1.691 5.174 1.00 94.75 96 GLN A C 1
ATOM 803 O O . GLN A 1 96 ? 9.567 1.337 6.282 1.00 94.75 96 GLN A O 1
ATOM 808 N N . GLN A 1 97 ? 9.198 2.428 4.366 1.00 94.31 97 GLN A N 1
ATOM 809 C CA . GLN A 1 97 ? 7.881 2.906 4.768 1.00 94.31 97 GLN A CA 1
ATOM 810 C C . GLN A 1 97 ? 6.911 1.753 5.078 1.00 94.31 97 GLN A C 1
ATOM 812 O O . GLN A 1 97 ? 6.146 1.829 6.033 1.00 94.31 97 GLN A O 1
ATOM 817 N N . LEU A 1 98 ? 6.937 0.660 4.310 1.00 95.25 98 LEU A N 1
ATOM 818 C CA . LEU A 1 98 ? 6.110 -0.521 4.589 1.00 95.25 98 LEU A CA 1
ATOM 819 C C . LEU A 1 98 ? 6.529 -1.223 5.892 1.00 95.25 98 LEU A C 1
ATOM 821 O O . LEU A 1 98 ? 5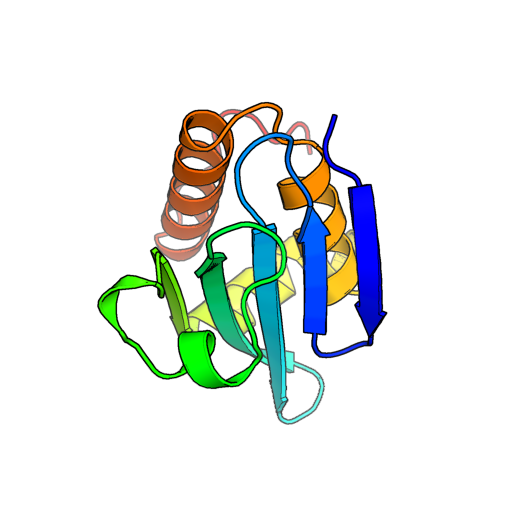.659 -1.687 6.627 1.00 95.25 98 LEU A O 1
ATOM 825 N N . ILE A 1 99 ? 7.828 -1.254 6.206 1.00 93.88 99 ILE A N 1
ATOM 826 C CA . ILE A 1 99 ? 8.346 -1.756 7.489 1.00 93.88 99 ILE A CA 1
ATOM 827 C C . ILE A 1 99 ? 7.876 -0.863 8.645 1.00 93.88 99 ILE A C 1
ATOM 829 O O . ILE A 1 99 ? 7.416 -1.379 9.659 1.00 93.88 99 ILE A O 1
ATOM 833 N N . GLU A 1 100 ? 7.899 0.463 8.493 1.00 92.50 100 GLU A N 1
ATOM 834 C CA . GLU A 1 100 ? 7.368 1.385 9.509 1.00 92.50 100 GLU A CA 1
ATOM 835 C C . GLU A 1 100 ? 5.875 1.140 9.785 1.00 92.50 100 GLU A C 1
ATOM 837 O O . GLU A 1 100 ? 5.446 1.155 10.940 1.00 92.50 100 GLU A O 1
ATOM 842 N N . LEU A 1 101 ? 5.078 0.850 8.748 1.00 93.69 101 LEU A N 1
ATOM 843 C CA . LEU A 1 101 ? 3.672 0.472 8.923 1.00 93.69 101 LEU A CA 1
ATOM 844 C C . LEU A 1 101 ? 3.520 -0.861 9.674 1.00 93.69 101 LEU A C 1
ATOM 846 O O . LEU A 1 101 ? 2.598 -0.997 10.478 1.00 93.69 101 LEU A O 1
ATOM 850 N N . GLU A 1 102 ? 4.404 -1.837 9.445 1.00 93.44 102 GLU A N 1
ATOM 851 C CA . GLU A 1 102 ? 4.425 -3.079 10.232 1.00 93.44 102 GLU A CA 1
ATOM 852 C C . GLU A 1 102 ? 4.794 -2.837 11.694 1.00 93.44 102 GLU A C 1
ATOM 854 O O . GLU A 1 102 ? 4.185 -3.434 12.580 1.00 93.44 102 GLU A O 1
ATOM 859 N N . ASN A 1 103 ? 5.743 -1.944 11.957 1.00 92.31 103 ASN A N 1
ATOM 860 C CA . ASN A 1 103 ? 6.150 -1.590 13.313 1.00 92.31 103 ASN A CA 1
ATOM 861 C C . ASN A 1 103 ? 4.984 -0.959 14.085 1.00 92.31 103 ASN A C 1
ATOM 863 O O . ASN A 1 103 ? 4.700 -1.381 15.206 1.00 92.31 103 ASN A O 1
ATOM 867 N N . ILE A 1 104 ? 4.214 -0.064 13.451 1.00 91.38 104 ILE A N 1
ATOM 868 C CA . ILE A 1 104 ? 2.973 0.477 14.033 1.00 91.38 104 ILE A CA 1
ATOM 869 C C . ILE A 1 104 ? 2.020 -0.660 14.424 1.00 91.38 104 ILE A C 1
ATOM 871 O O . ILE A 1 104 ? 1.516 -0.678 15.545 1.00 91.38 104 ILE A O 1
ATOM 875 N N . ILE A 1 105 ? 1.793 -1.635 13.534 1.00 92.00 105 ILE A N 1
ATOM 876 C CA . ILE A 1 105 ? 0.916 -2.793 13.799 1.00 92.00 105 ILE A CA 1
ATOM 877 C C . ILE A 1 105 ? 1.420 -3.622 14.988 1.00 92.00 105 ILE A C 1
ATOM 879 O O . ILE A 1 105 ? 0.616 -4.115 15.777 1.00 92.00 105 ILE A O 1
ATOM 883 N N . ARG A 1 106 ? 2.740 -3.746 15.150 1.00 90.06 106 ARG A N 1
ATOM 884 C CA . ARG A 1 106 ? 3.378 -4.435 16.285 1.00 90.06 106 ARG A CA 1
ATOM 885 C C . ARG A 1 106 ? 3.351 -3.623 17.586 1.00 90.06 106 ARG A C 1
ATOM 887 O O . ARG A 1 106 ? 3.746 -4.146 18.624 1.00 90.06 106 ARG A O 1
ATOM 894 N N . GLY A 1 107 ? 2.851 -2.386 17.554 1.00 83.94 107 GLY A N 1
ATOM 895 C CA . GLY A 1 107 ? 2.790 -1.486 18.706 1.00 83.94 107 GLY A CA 1
ATOM 896 C C . GLY A 1 107 ? 4.082 -0.706 18.955 1.00 83.94 107 GLY A C 1
ATOM 897 O O . GLY A 1 107 ? 4.239 -0.115 20.021 1.00 83.94 107 GLY A O 1
ATOM 898 N N . GLU A 1 108 ? 5.005 -0.697 17.995 1.00 83.19 108 GLU A N 1
ATOM 899 C CA . GLU A 1 108 ? 6.222 0.106 18.048 1.00 83.19 108 GLU A CA 1
ATOM 900 C C . GLU A 1 108 ? 5.940 1.537 17.573 1.00 83.19 108 GLU A C 1
ATOM 902 O O . GLU A 1 108 ? 5.110 1.775 16.689 1.00 83.19 108 GLU A O 1
ATOM 907 N N . LEU A 1 109 ? 6.638 2.510 18.165 1.00 69.69 109 LEU A N 1
ATOM 908 C CA . LEU A 1 109 ? 6.534 3.900 17.737 1.00 69.69 109 LEU A CA 1
ATOM 909 C C . LEU A 1 109 ? 7.315 4.093 16.425 1.00 69.69 109 LEU A C 1
ATOM 911 O O . LEU A 1 109 ? 8.488 3.725 16.355 1.00 69.69 109 LEU A O 1
ATOM 915 N N . PRO A 1 110 ? 6.697 4.674 15.386 1.00 64.25 110 PRO A N 1
ATOM 916 C CA . PRO A 1 110 ? 7.387 4.978 14.140 1.00 64.25 110 PRO A CA 1
ATOM 917 C C . PRO A 1 110 ? 8.462 6.047 14.375 1.00 64.25 110 PRO A C 1
ATOM 919 O O . PRO A 1 110 ? 8.193 7.085 14.975 1.00 64.25 110 PRO A O 1
ATOM 922 N N . ASN A 1 111 ? 9.674 5.810 13.868 1.00 60.88 111 ASN A N 1
ATOM 923 C CA . ASN A 1 111 ? 10.844 6.655 14.139 1.00 60.88 111 ASN A CA 1
ATOM 924 C C . ASN A 1 111 ? 10.749 8.087 13.569 1.00 60.88 111 ASN A C 1
ATOM 926 O O . ASN A 1 111 ? 11.525 8.937 13.989 1.00 60.88 111 ASN A O 1
ATOM 930 N N . ASN A 1 112 ? 9.826 8.359 12.635 1.00 52.03 112 ASN A N 1
ATOM 931 C CA . ASN A 1 112 ? 9.774 9.610 11.860 1.00 52.03 112 ASN A CA 1
ATOM 932 C C . ASN A 1 112 ? 8.371 10.235 11.714 1.00 52.03 112 ASN A C 1
ATOM 934 O O . ASN A 1 112 ? 8.153 11.054 10.821 1.00 52.03 112 ASN A O 1
ATOM 938 N N . LEU A 1 113 ? 7.396 9.876 12.551 1.00 48.38 113 LEU A N 1
ATOM 939 C CA . LEU A 1 113 ? 6.128 10.613 12.586 1.00 48.38 113 LEU A CA 1
ATOM 940 C C . LEU A 1 113 ? 6.226 11.707 13.652 1.00 48.38 113 LEU A C 1
ATOM 942 O O . LEU A 1 113 ? 5.995 11.449 14.831 1.00 48.38 113 LEU A O 1
ATOM 946 N N . GLU A 1 114 ? 6.575 12.926 13.232 1.00 38.34 114 GLU A N 1
ATOM 947 C CA . GLU A 1 114 ? 6.155 14.114 13.980 1.00 38.34 114 GLU A CA 1
ATOM 948 C C . GLU A 1 114 ? 4.621 14.060 14.077 1.00 38.34 114 GLU A C 1
ATOM 950 O O . GLU A 1 114 ? 3.925 14.042 13.059 1.00 38.34 114 GLU A O 1
ATOM 955 N N . VAL A 1 115 ? 4.129 13.903 15.308 1.00 43.62 115 VAL A N 1
ATOM 956 C CA . VAL A 1 115 ? 2.702 13.879 15.669 1.00 43.62 115 VAL A CA 1
ATOM 957 C C . VAL A 1 115 ? 2.100 15.270 15.537 1.00 43.62 115 VAL A C 1
ATOM 959 O O . VAL A 1 115 ? 2.751 16.228 16.011 1.00 43.62 115 VAL A O 1
#

pLDDT: mean 89.27, std 10.7, range [38.34, 97.06]

Mean predicted aligned error: 4.77 Å

Foldseek 3Di:
DWDFPDDDLAWTWIGAPFWIKIWGFDDDPNATFKIWIFTGGPPDDPVCVVPVVRTPDMDGGPLRRQLRVVCVVVDRPSVVVNVCCNPDNDPVSVVVVRVLSVCVSVVHDRPDDPD

Nearest PDB structures (foldseek):
  5mu3-assembly1_B  TM=3.893E-01  e=1.246E+00  Kluyveromyces lactis NRRL Y-1140
  2ofr-assembly1_X  TM=5.363E-01  e=2.849E+00  Rhodnius prolixus